Protein AF-A0A960R5T1-F1 (afdb_monomer_lite)

Radius of gyration: 13.53 Å; chains: 1; bounding box: 32×14×41 Å

pLDDT: mean 82.72, std 7.01, range [60.12, 91.25]

Sequence (53 aa):
EAEGPSPMNPEKTTKFHDVTEFKSDDHRLFTSSVLGEDGKWVVMARGEAKRTK

Structure (mmCIF, N/CA/C/O backbone):
data_AF-A0A960R5T1-F1
#
_entry.id   AF-A0A960R5T1-F1
#
loop_
_atom_site.group_PDB
_atom_site.id
_atom_site.type_symbol
_atom_site.label_atom_id
_atom_site.label_alt_id
_atom_site.label_comp_id
_atom_site.label_asym_id
_atom_site.label_entity_id
_atom_site.label_seq_id
_atom_site.pdbx_PDB_ins_code
_atom_site.Cartn_x
_atom_site.Cartn_y
_atom_site.Cartn_z
_atom_site.occupancy
_atom_site.B_iso_or_equiv
_atom_site.auth_seq_id
_atom_site.auth_comp_id
_atom_site.auth_asym_id
_atom_site.auth_atom_id
_atom_site.pdbx_PDB_model_num
ATOM 1 N N . GLU A 1 1 ? -1.392 9.419 -4.442 1.00 66.38 1 GLU A N 1
ATOM 2 C CA . GLU A 1 1 ? -0.514 8.556 -5.263 1.00 66.38 1 GLU A CA 1
ATOM 3 C C . GLU A 1 1 ? 0.920 8.980 -4.996 1.00 66.38 1 GLU A C 1
ATOM 5 O O . GLU A 1 1 ? 1.154 10.178 -4.877 1.00 66.38 1 GLU A O 1
ATOM 10 N N . ALA A 1 2 ? 1.830 8.030 -4.813 1.00 78.06 2 ALA A N 1
ATOM 11 C CA . ALA A 1 2 ? 3.244 8.264 -4.528 1.00 78.06 2 ALA A CA 1
ATOM 12 C C . ALA A 1 2 ? 4.105 7.632 -5.629 1.00 78.06 2 ALA A C 1
ATOM 14 O O . ALA A 1 2 ? 3.658 6.715 -6.305 1.00 78.06 2 ALA A O 1
ATOM 15 N N . GLU A 1 3 ? 5.330 8.102 -5.825 1.00 80.00 3 GLU A N 1
ATOM 16 C CA . GLU A 1 3 ? 6.271 7.543 -6.801 1.00 80.00 3 GLU A CA 1
ATOM 17 C C . GLU A 1 3 ? 7.544 7.139 -6.064 1.00 80.00 3 GLU A C 1
ATOM 19 O O . GLU A 1 3 ? 8.075 7.908 -5.265 1.00 80.00 3 GLU A O 1
ATOM 24 N N . GLY A 1 4 ? 8.015 5.915 -6.285 1.00 75.62 4 GLY A N 1
ATOM 25 C CA . GLY A 1 4 ? 9.169 5.369 -5.576 1.00 75.62 4 GLY A CA 1
ATOM 26 C C . GLY A 1 4 ? 9.917 4.317 -6.390 1.00 75.62 4 GLY A C 1
ATOM 27 O O . GLY A 1 4 ? 9.442 3.902 -7.448 1.00 75.62 4 GLY A O 1
ATOM 28 N N . PRO A 1 5 ? 11.099 3.882 -5.937 1.00 75.62 5 PRO A N 1
ATOM 29 C CA . PRO A 1 5 ? 11.862 2.846 -6.621 1.00 75.62 5 PRO A CA 1
ATOM 30 C C . PRO A 1 5 ? 11.044 1.553 -6.693 1.00 75.62 5 PRO A C 1
ATOM 32 O O . PRO A 1 5 ? 10.467 1.107 -5.700 1.00 75.62 5 PRO A O 1
ATOM 35 N N . SER A 1 6 ? 10.962 0.965 -7.883 1.00 72.12 6 SER A N 1
ATOM 36 C CA . SER A 1 6 ? 10.223 -0.268 -8.095 1.00 72.12 6 SER A CA 1
ATOM 37 C C . SER A 1 6 ? 10.918 -1.407 -7.353 1.00 72.12 6 SER A C 1
ATOM 39 O O . SER A 1 6 ? 12.109 -1.636 -7.564 1.00 72.12 6 SER A O 1
ATOM 41 N N . PRO A 1 7 ? 10.193 -2.172 -6.521 1.00 67.81 7 PRO A N 1
ATOM 42 C CA . PRO A 1 7 ? 10.765 -3.325 -5.834 1.00 67.81 7 PRO A CA 1
ATOM 43 C C . PRO A 1 7 ? 11.197 -4.424 -6.816 1.00 67.81 7 PRO A C 1
ATOM 45 O O . PRO A 1 7 ? 12.040 -5.244 -6.471 1.00 67.81 7 PRO A O 1
ATOM 48 N N . MET A 1 8 ? 10.648 -4.433 -8.039 1.00 71.25 8 MET A N 1
ATOM 49 C CA . MET A 1 8 ? 11.076 -5.343 -9.105 1.00 71.25 8 MET A CA 1
ATOM 50 C C . MET A 1 8 ? 12.268 -4.812 -9.908 1.00 71.25 8 MET A C 1
ATOM 52 O O . MET A 1 8 ? 13.036 -5.606 -10.436 1.00 71.25 8 MET A O 1
ATOM 56 N N . ASN A 1 9 ? 12.435 -3.490 -9.998 1.00 72.25 9 ASN A N 1
ATOM 57 C CA . ASN A 1 9 ? 13.511 -2.859 -10.758 1.00 72.25 9 ASN A CA 1
ATOM 58 C C . ASN A 1 9 ? 14.012 -1.618 -10.006 1.00 72.25 9 ASN A C 1
ATOM 60 O O . ASN A 1 9 ? 13.404 -0.555 -10.138 1.00 72.25 9 ASN A O 1
ATOM 64 N N . PRO A 1 10 ? 15.124 -1.703 -9.257 1.00 73.38 10 PRO A N 1
ATOM 65 C CA . PRO A 1 10 ? 15.627 -0.575 -8.470 1.00 73.38 10 PRO A CA 1
ATOM 66 C C . PRO A 1 10 ? 16.032 0.637 -9.328 1.00 73.38 10 PRO A C 1
ATOM 68 O O . PRO A 1 10 ? 16.084 1.752 -8.819 1.00 73.38 10 PRO A O 1
ATOM 71 N N . GLU A 1 11 ? 16.276 0.442 -10.629 1.00 78.12 11 GLU A N 1
ATOM 72 C CA . GLU A 1 11 ? 16.575 1.513 -11.591 1.00 78.12 11 GLU A CA 1
ATOM 73 C C . GLU A 1 11 ? 15.328 2.255 -12.098 1.00 78.12 11 GLU A C 1
ATOM 75 O O . GLU A 1 11 ? 15.446 3.338 -12.671 1.00 78.12 11 GLU A O 1
ATOM 80 N N . LYS A 1 12 ? 14.124 1.699 -11.905 1.00 77.62 12 LYS A N 1
ATOM 81 C CA . LYS A 1 12 ? 12.875 2.303 -12.379 1.00 77.62 12 LYS A CA 1
ATOM 82 C C . LYS A 1 12 ? 12.048 2.817 -11.218 1.00 77.62 12 LYS A C 1
ATOM 84 O O . LYS A 1 12 ? 11.852 2.131 -10.221 1.00 77.62 12 LYS A O 1
ATOM 89 N N . THR A 1 13 ? 11.482 4.001 -11.386 1.00 78.00 13 THR A N 1
ATOM 90 C CA . THR A 1 13 ? 10.464 4.530 -10.481 1.00 78.00 13 THR A CA 1
ATOM 91 C C . THR A 1 13 ? 9.097 3.996 -10.906 1.00 78.00 13 THR A C 1
ATOM 93 O O . THR A 1 13 ? 8.773 3.974 -12.092 1.00 78.00 13 THR A O 1
ATOM 96 N N . THR A 1 14 ? 8.294 3.543 -9.953 1.00 84.44 14 THR A N 1
ATOM 97 C CA . THR A 1 14 ? 6.908 3.124 -10.170 1.00 84.44 14 THR A CA 1
ATOM 98 C C . THR A 1 14 ? 5.961 3.923 -9.280 1.00 84.44 14 THR A C 1
ATOM 100 O O . THR A 1 14 ? 6.378 4.559 -8.310 1.00 84.44 14 THR A O 1
ATOM 103 N N . LYS A 1 15 ? 4.675 3.898 -9.629 1.00 85.88 15 LYS A N 1
ATOM 104 C CA . LYS A 1 15 ? 3.606 4.526 -8.863 1.00 85.88 15 LYS A CA 1
ATOM 105 C C . LYS A 1 15 ? 3.111 3.582 -7.780 1.00 85.88 15 LYS A C 1
ATOM 107 O O . LYS A 1 15 ? 2.835 2.416 -8.035 1.00 85.88 15 LYS A O 1
ATOM 112 N N . PHE A 1 16 ? 2.934 4.123 -6.593 1.00 86.31 16 PHE A N 1
ATOM 113 C CA . PHE A 1 16 ? 2.327 3.495 -5.439 1.00 86.31 16 PHE A CA 1
ATOM 114 C C . PHE A 1 16 ? 0.994 4.181 -5.152 1.00 86.31 16 PHE A C 1
ATOM 116 O O . PHE A 1 16 ? 0.837 5.403 -5.267 1.00 86.31 16 PHE A O 1
ATOM 123 N N . HIS A 1 17 ? 0.011 3.376 -4.796 1.00 87.44 17 HIS A N 1
ATO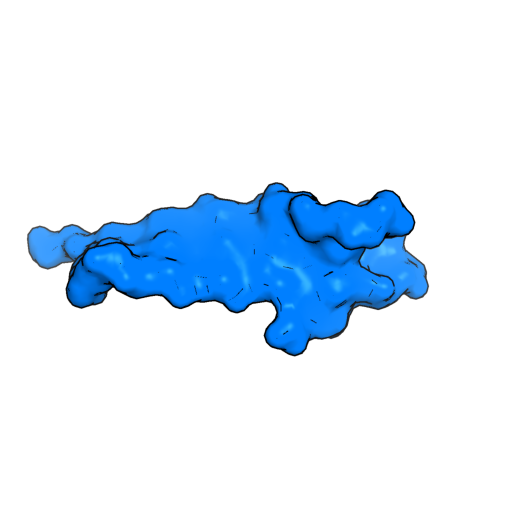M 124 C CA . HIS A 1 17 ? -1.328 3.809 -4.472 1.00 87.44 17 HIS A CA 1
ATOM 125 C C . HIS A 1 17 ? -1.745 3.165 -3.158 1.00 87.44 17 HIS A C 1
ATOM 127 O O . HIS A 1 17 ? -2.066 1.977 -3.098 1.00 87.44 17 HIS A O 1
ATOM 133 N N . ASP A 1 18 ? -1.711 3.975 -2.106 1.00 88.00 18 ASP A N 1
ATOM 134 C CA . ASP A 1 18 ? -2.129 3.603 -0.765 1.00 88.00 18 ASP A CA 1
ATOM 135 C C . ASP A 1 18 ? -3.575 4.042 -0.536 1.00 88.00 18 ASP A C 1
ATOM 137 O O . ASP A 1 18 ? -3.898 5.231 -0.549 1.00 88.00 18 ASP A O 1
ATOM 141 N N . VAL A 1 19 ? -4.450 3.067 -0.309 1.00 89.50 19 VAL A N 1
ATOM 142 C CA . VAL A 1 19 ? -5.860 3.272 0.017 1.00 89.50 19 VAL A CA 1
ATOM 143 C C . VAL A 1 19 ? -6.064 2.948 1.483 1.00 89.50 19 VAL A C 1
ATOM 145 O O . VAL A 1 19 ? -5.825 1.822 1.918 1.00 89.50 19 VAL A O 1
ATOM 148 N N . THR A 1 20 ? -6.543 3.926 2.248 1.00 88.25 20 THR A N 1
ATOM 149 C CA . THR A 1 20 ? -7.033 3.684 3.608 1.00 88.25 20 THR A CA 1
ATOM 150 C C . THR A 1 20 ? -8.552 3.712 3.596 1.00 88.25 20 THR A C 1
ATOM 152 O O . THR A 1 20 ? -9.160 4.760 3.396 1.00 88.25 20 THR A O 1
ATOM 155 N N . GLU A 1 21 ? -9.167 2.557 3.812 1.00 89.94 21 GLU A N 1
ATOM 156 C CA . GLU A 1 21 ? -10.610 2.401 3.873 1.00 89.94 21 GLU A CA 1
ATOM 157 C C . GLU A 1 21 ? -11.067 2.335 5.333 1.00 89.94 21 GLU A C 1
ATOM 159 O O . GLU A 1 21 ? -10.702 1.436 6.097 1.00 89.94 21 GLU A O 1
ATOM 164 N N . PHE A 1 22 ? -11.874 3.313 5.734 1.00 86.94 22 PHE A N 1
ATOM 165 C CA . PHE A 1 22 ? -12.435 3.395 7.077 1.00 86.94 22 PHE A CA 1
ATOM 166 C C . PHE A 1 22 ? -13.749 2.620 7.103 1.00 86.94 22 PHE A C 1
ATOM 168 O O . PHE A 1 22 ? -14.789 3.128 6.689 1.00 86.94 22 PHE A O 1
ATOM 175 N N . LYS A 1 23 ? -13.706 1.367 7.567 1.00 85.94 23 LYS A N 1
ATOM 176 C CA . LYS A 1 23 ? -14.922 0.562 7.746 1.00 85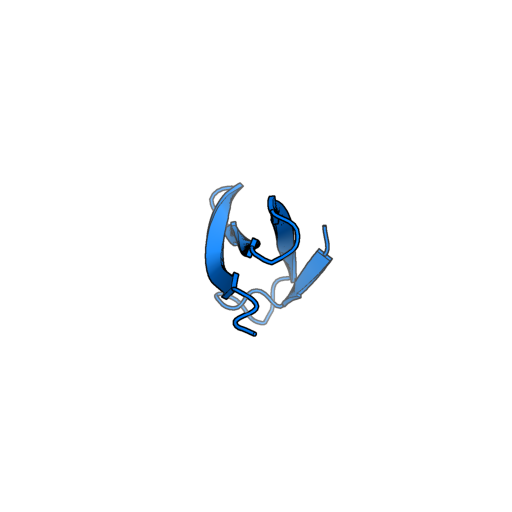.94 23 LYS A CA 1
ATOM 177 C C . LYS A 1 23 ? -15.681 0.980 9.004 1.00 85.94 23 LYS A C 1
ATOM 179 O O . LYS A 1 23 ? -16.906 0.915 9.025 1.00 85.94 23 LYS A O 1
ATOM 184 N N . SER A 1 24 ? -14.973 1.364 10.067 1.00 84.56 24 SER A N 1
ATOM 185 C CA . SER A 1 24 ? -15.543 1.810 11.348 1.00 84.56 24 SER A CA 1
ATOM 186 C C . SER A 1 24 ? -14.515 2.633 12.138 1.00 84.56 24 SER A C 1
ATOM 188 O O . SER A 1 24 ? -13.341 2.646 11.774 1.00 84.56 24 SER A O 1
ATOM 190 N N . ASP A 1 25 ? -14.931 3.278 13.234 1.00 83.75 25 ASP A N 1
ATOM 191 C CA . ASP A 1 25 ? -14.042 4.040 14.138 1.00 83.75 25 ASP A CA 1
ATOM 192 C C . ASP A 1 25 ? -12.792 3.235 14.551 1.00 83.75 25 ASP A C 1
ATOM 194 O O . ASP A 1 25 ? -11.655 3.691 14.392 1.00 83.75 25 ASP A O 1
ATOM 198 N N . ASP A 1 26 ? -13.013 1.978 14.944 1.00 84.38 26 ASP A N 1
ATOM 199 C CA . ASP A 1 26 ? -11.971 1.045 15.370 1.00 84.38 26 ASP A CA 1
ATOM 200 C C . ASP A 1 26 ? -11.487 0.090 14.264 1.00 84.38 26 ASP A C 1
ATOM 202 O O . ASP A 1 26 ? -10.660 -0.772 14.544 1.00 84.38 26 ASP A O 1
ATOM 206 N N . HIS A 1 27 ? -11.976 0.186 13.021 1.00 88.12 27 HIS A N 1
ATOM 207 C CA . HIS A 1 27 ? -11.587 -0.729 11.937 1.00 88.12 27 HIS A CA 1
ATOM 208 C C . HIS A 1 27 ? -11.186 0.034 10.678 1.00 88.12 27 HIS A C 1
ATOM 210 O O . HIS A 1 27 ? -12.018 0.600 9.963 1.00 88.12 27 HIS A O 1
ATOM 216 N N . ARG A 1 28 ? -9.888 -0.002 10.385 1.00 89.88 28 ARG A N 1
ATOM 217 C CA . ARG A 1 28 ? -9.290 0.625 9.208 1.00 89.88 28 ARG A CA 1
ATOM 218 C C . ARG A 1 28 ? -8.584 -0.441 8.392 1.00 89.88 28 ARG A C 1
ATOM 220 O O . ARG A 1 28 ? -7.782 -1.199 8.931 1.00 89.88 28 ARG A O 1
ATOM 227 N N . LEU A 1 29 ? -8.869 -0.496 7.101 1.00 91.06 29 LEU A N 1
ATOM 228 C CA . LEU A 1 29 ? -8.097 -1.296 6.162 1.00 91.06 29 LEU A CA 1
ATOM 229 C C . LEU A 1 29 ? -7.128 -0.391 5.428 1.00 91.06 29 LEU A C 1
ATOM 231 O O . LEU A 1 29 ? -7.513 0.631 4.877 1.00 91.06 29 LEU A O 1
ATOM 235 N N . PHE A 1 30 ? -5.875 -0.796 5.401 1.00 90.31 30 PHE A N 1
ATOM 236 C CA . PHE A 1 30 ? -4.833 -0.171 4.618 1.00 90.31 30 PHE A CA 1
ATOM 237 C C . PHE A 1 30 ? -4.464 -1.111 3.475 1.00 90.31 30 PHE A C 1
ATOM 239 O O . PHE A 1 30 ? -4.146 -2.276 3.704 1.00 90.31 30 PHE A O 1
ATOM 246 N N . THR A 1 31 ? -4.516 -0.627 2.242 1.00 91.25 31 THR A N 1
ATOM 247 C CA . THR A 1 31 ? -4.139 -1.396 1.054 1.00 91.25 31 THR A CA 1
ATOM 248 C C . THR A 1 31 ? -3.150 -0.580 0.243 1.00 91.25 31 THR A C 1
ATOM 250 O O . THR A 1 31 ? -3.517 0.432 -0.341 1.00 91.25 31 THR A O 1
ATOM 253 N N . SER A 1 32 ? -1.903 -1.031 0.198 1.00 88.50 32 SER A N 1
ATOM 254 C CA . SER A 1 32 ? -0.840 -0.461 -0.621 1.00 88.50 32 SER A CA 1
ATOM 255 C C . SER A 1 32 ? -0.688 -1.267 -1.902 1.00 88.50 32 SER A C 1
ATOM 257 O O . SER A 1 32 ? -0.459 -2.482 -1.869 1.00 88.50 32 SER A O 1
ATOM 259 N N . SER A 1 33 ? -0.829 -0.592 -3.037 1.00 89.81 33 SER A N 1
ATOM 260 C CA . SER A 1 33 ? -0.676 -1.171 -4.371 1.00 89.81 33 SER A CA 1
ATOM 261 C C . SER A 1 33 ? 0.436 -0.471 -5.138 1.00 89.81 33 SER A C 1
ATOM 263 O O . SER A 1 33 ? 0.675 0.712 -4.940 1.00 89.81 33 SER A O 1
ATOM 265 N N . VAL A 1 34 ? 1.092 -1.182 -6.045 1.00 87.81 34 VAL A N 1
ATOM 266 C CA . VAL A 1 34 ? 2.143 -0.658 -6.918 1.00 87.81 34 VAL A CA 1
ATOM 267 C C . VAL A 1 34 ? 1.773 -0.887 -8.378 1.00 87.81 34 VAL A C 1
ATOM 269 O O . VAL A 1 34 ? 1.177 -1.909 -8.711 1.00 87.81 34 VAL A O 1
ATOM 272 N N . LEU A 1 35 ? 2.103 0.044 -9.265 1.00 85.38 35 LEU A N 1
ATOM 273 C CA . LEU A 1 35 ? 1.877 -0.111 -10.695 1.00 85.38 35 LEU A CA 1
ATOM 274 C C . LEU A 1 35 ? 2.940 -1.056 -11.274 1.00 85.38 35 LEU A C 1
ATOM 276 O O . LEU A 1 35 ? 4.130 -0.745 -11.322 1.00 85.38 35 LEU A O 1
ATOM 280 N N . GLY A 1 36 ? 2.523 -2.248 -11.682 1.00 79.38 36 GLY A N 1
ATOM 281 C CA . GLY A 1 36 ? 3.389 -3.188 -12.381 1.00 79.38 36 GLY A CA 1
ATOM 282 C C . GLY A 1 36 ? 3.761 -2.679 -13.774 1.00 79.38 36 GLY A C 1
ATOM 283 O O . GLY A 1 36 ? 3.087 -1.818 -14.338 1.00 79.38 36 GLY A O 1
ATOM 284 N N . GLU A 1 37 ? 4.808 -3.253 -14.365 1.00 76.69 37 GLU A N 1
ATOM 285 C CA . GLU A 1 37 ? 5.237 -2.909 -15.733 1.00 76.69 37 GLU A CA 1
ATOM 286 C C . GLU A 1 37 ? 4.166 -3.226 -16.794 1.00 76.69 37 GLU A C 1
ATOM 288 O O . GLU A 1 37 ? 4.144 -2.604 -17.849 1.00 76.69 37 GLU A O 1
ATOM 293 N N . ASP A 1 38 ? 3.227 -4.123 -16.478 1.00 79.69 38 ASP A N 1
ATOM 294 C CA . ASP A 1 38 ? 2.035 -4.432 -17.284 1.00 79.69 38 ASP A CA 1
ATOM 295 C C . ASP A 1 38 ? 0.951 -3.327 -17.218 1.00 79.69 38 ASP A C 1
ATOM 297 O O . ASP A 1 38 ? -0.126 -3.464 -17.790 1.00 79.69 38 ASP A O 1
ATOM 301 N N . GLY A 1 39 ? 1.182 -2.241 -16.467 1.00 79.44 39 GLY A N 1
ATOM 302 C CA . GLY A 1 39 ? 0.195 -1.181 -16.225 1.00 79.44 39 GLY A CA 1
ATOM 303 C C . GLY A 1 39 ? -0.929 -1.582 -15.262 1.00 79.44 39 GLY A C 1
ATOM 304 O O . GLY A 1 39 ? -1.883 -0.828 -15.071 1.00 79.44 39 GLY A O 1
ATOM 305 N N . LYS A 1 40 ? -0.831 -2.761 -14.638 1.00 84.81 40 LYS A N 1
ATOM 306 C CA . LYS A 1 40 ? -1.777 -3.248 -13.627 1.00 84.81 40 LYS A CA 1
ATOM 307 C C . LYS A 1 40 ? -1.311 -2.895 -12.225 1.00 84.81 40 LYS A C 1
ATOM 309 O O . LYS A 1 40 ? -0.139 -3.052 -11.896 1.00 84.81 40 LYS A O 1
ATOM 314 N N . TRP A 1 41 ? -2.245 -2.487 -11.378 1.00 85.62 41 TRP A N 1
ATOM 315 C CA . TRP A 1 41 ? -1.990 -2.311 -9.953 1.00 85.62 41 TRP A CA 1
ATOM 316 C C . TRP A 1 41 ? -1.866 -3.675 -9.270 1.00 85.62 41 TRP A C 1
ATOM 318 O O . TRP A 1 41 ? -2.776 -4.499 -9.334 1.00 85.62 41 TRP A O 1
ATOM 328 N N . VAL A 1 42 ? -0.737 -3.905 -8.611 1.00 85.94 42 VAL A N 1
ATOM 329 C CA . VAL A 1 42 ? -0.436 -5.106 -7.834 1.00 85.94 42 VAL A CA 1
ATOM 330 C C . VAL A 1 42 ? -0.453 -4.729 -6.360 1.00 85.94 42 VAL A C 1
ATOM 332 O O . VAL A 1 42 ? 0.289 -3.846 -5.938 1.00 85.94 42 VAL A O 1
ATOM 335 N N . VAL A 1 43 ? -1.297 -5.384 -5.563 1.00 87.69 43 VAL A N 1
ATOM 336 C CA . VAL A 1 43 ? -1.337 -5.160 -4.111 1.00 87.69 43 VA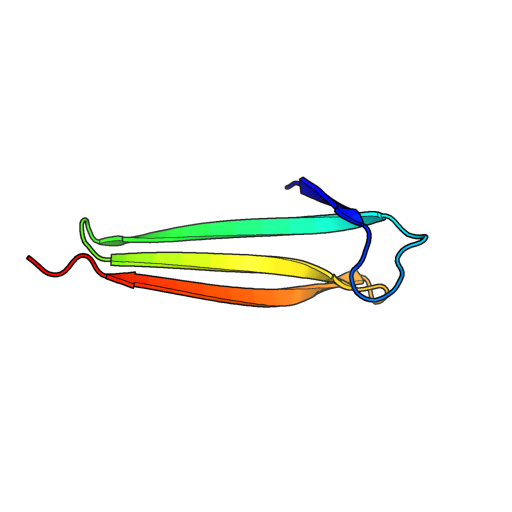L A CA 1
ATOM 337 C C . VAL A 1 43 ? -0.053 -5.715 -3.498 1.00 87.69 43 VAL A C 1
ATOM 339 O O . VAL A 1 43 ? 0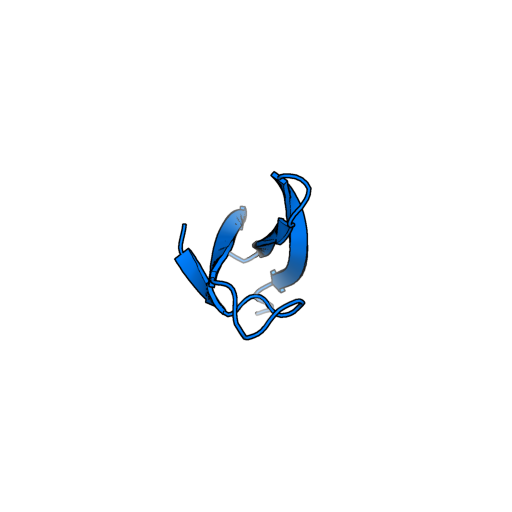.177 -6.920 -3.533 1.00 87.69 43 VAL A O 1
ATOM 342 N N . MET A 1 44 ? 0.778 -4.833 -2.946 1.00 83.50 44 MET A N 1
ATOM 343 C CA . MET A 1 44 ? 2.044 -5.197 -2.298 1.00 83.50 44 MET A CA 1
ATOM 344 C C . MET A 1 44 ? 1.846 -5.493 -0.819 1.00 83.50 44 MET A C 1
ATOM 346 O O . MET A 1 44 ? 2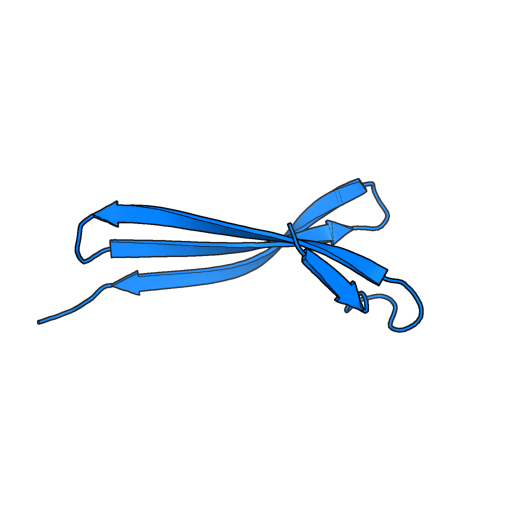.413 -6.442 -0.286 1.00 83.50 44 MET A O 1
ATOM 350 N N . ALA A 1 45 ? 1.034 -4.680 -0.148 1.00 84.81 45 ALA A N 1
ATOM 351 C CA . ALA A 1 45 ? 0.771 -4.833 1.269 1.00 84.81 45 ALA A CA 1
ATOM 352 C C . ALA A 1 45 ? -0.695 -4.541 1.557 1.00 84.81 45 ALA A C 1
ATOM 354 O O . ALA A 1 45 ? -1.257 -3.555 1.088 1.00 84.81 45 ALA A O 1
ATOM 355 N N . ARG A 1 46 ? -1.311 -5.390 2.374 1.00 89.56 46 ARG A N 1
ATOM 356 C CA . ARG A 1 46 ? -2.626 -5.133 2.946 1.00 89.56 46 ARG A CA 1
ATOM 357 C C . ARG A 1 46 ? -2.528 -5.316 4.448 1.00 89.56 46 ARG A C 1
ATOM 359 O O . ARG A 1 46 ? -2.154 -6.385 4.917 1.00 89.56 46 ARG A O 1
ATOM 366 N N . GLY A 1 47 ? -2.849 -4.262 5.180 1.00 89.06 47 GLY A N 1
ATOM 367 C CA . GLY A 1 47 ? -2.949 -4.268 6.628 1.00 89.06 47 GLY A CA 1
ATOM 368 C C . GLY A 1 47 ? -4.394 -4.063 7.051 1.00 89.06 47 GLY A C 1
ATOM 369 O O . GLY A 1 47 ? -5.114 -3.249 6.476 1.00 89.06 47 GLY A O 1
ATOM 370 N N . GLU A 1 48 ? -4.817 -4.778 8.080 1.00 90.62 48 GLU A N 1
ATOM 371 C CA . GLU A 1 48 ? -6.009 -4.424 8.839 1.00 90.62 48 GLU A CA 1
ATOM 372 C C . GLU A 1 48 ? -5.568 -3.880 10.195 1.00 90.62 48 GLU A C 1
ATOM 374 O O . GLU A 1 48 ? -4.786 -4.494 10.918 1.00 90.62 48 GLU A O 1
ATOM 379 N N . ALA A 1 49 ? -6.038 -2.685 10.522 1.00 86.12 49 ALA A N 1
ATOM 380 C CA . ALA A 1 49 ? -5.865 -2.086 11.826 1.00 86.12 49 ALA A CA 1
ATOM 381 C C . ALA A 1 49 ? -7.212 -2.154 12.536 1.00 86.12 49 ALA A C 1
ATOM 383 O O . ALA A 1 49 ? -8.139 -1.400 12.217 1.00 86.12 49 ALA A O 1
ATOM 384 N N . LYS A 1 50 ? -7.310 -3.075 13.497 1.00 86.88 50 LYS A N 1
ATOM 385 C CA . LYS A 1 50 ? -8.423 -3.131 14.436 1.00 86.88 50 LYS A CA 1
ATOM 386 C C . LYS A 1 50 ? -7.960 -2.617 15.790 1.00 86.88 50 LYS A C 1
ATOM 388 O O . LYS A 1 50 ? -7.076 -3.200 16.418 1.00 86.88 50 LYS A O 1
ATOM 393 N N . ARG A 1 51 ? -8.544 -1.514 16.242 1.00 83.00 51 ARG A N 1
ATOM 394 C CA . ARG A 1 51 ? -8.328 -1.016 17.595 1.00 83.00 51 ARG A CA 1
ATOM 395 C C . ARG A 1 51 ? -9.125 -1.910 18.542 1.00 83.00 51 ARG A C 1
ATOM 397 O O . ARG A 1 51 ? -10.339 -2.038 18.423 1.00 83.00 51 ARG A O 1
ATOM 404 N N . THR A 1 52 ? -8.421 -2.584 19.443 1.00 77.62 52 THR A N 1
ATOM 405 C CA . THR A 1 52 ? -9.038 -3.420 20.478 1.00 77.62 52 THR A CA 1
ATOM 406 C C . THR A 1 52 ? -8.802 -2.711 21.805 1.00 77.62 52 THR A C 1
ATOM 408 O O . THR A 1 52 ? -7.661 -2.366 22.109 1.00 77.62 52 THR A O 1
ATOM 411 N N . LYS A 1 53 ? -9.889 -2.387 22.506 1.00 60.12 53 LYS A N 1
ATOM 412 C CA . LYS A 1 53 ? -9.889 -1.662 23.781 1.00 60.12 53 LYS A CA 1
ATOM 413 C C . LYS A 1 53 ? -9.641 -2.601 24.953 1.00 60.12 53 LYS A C 1
ATOM 415 O O . LYS A 1 53 ? -10.131 -3.749 24.878 1.00 60.12 53 LYS A O 1
#

Secondary structure (DSSP, 8-state):
-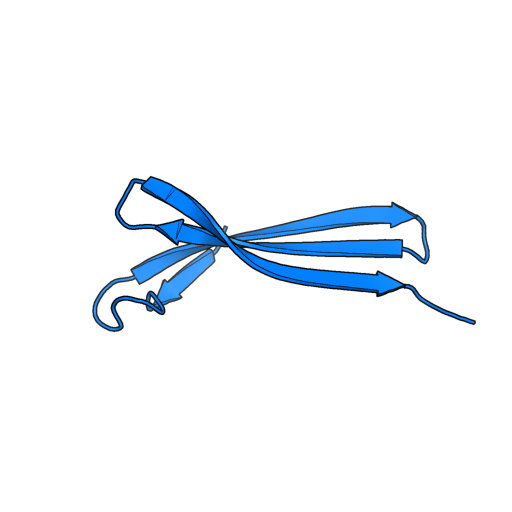EEEE-SS-TTSEEEEEEEEEEEETTEEEEEEEEE-TTS-EEEEEEEEEE---

Foldseek 3Di:
DDWAQDPVHNVDIWDKDWDWDDPDPQWIKIWIWIQDPVRDTHTPDIDIGGDDD